Protein AF-K6YRW1-F1 (afdb_monomer_lite)

Sequence (52 aa):
MHCHVRGIAIGDMDEFYQANQFDLEEIISELVENEQWDENGVIHINAKSMEA

Structure (mmCIF, N/CA/C/O backbone):
data_AF-K6YRW1-F1
#
_entry.id   AF-K6YRW1-F1
#
loop_
_atom_site.group_PDB
_atom_site.id
_atom_site.type_symbol
_atom_site.label_atom_id
_atom_site.label_alt_id
_atom_site.label_comp_id
_atom_site.label_asym_id
_atom_site.label_entity_id
_atom_site.label_seq_id
_atom_site.pdbx_PDB_ins_code
_atom_site.Cartn_x
_atom_site.Cartn_y
_atom_site.Cartn_z
_atom_site.occupancy
_atom_site.B_iso_or_equiv
_atom_site.auth_seq_id
_atom_site.auth_comp_id
_atom_site.auth_asym_id
_atom_site.auth_atom_id
_atom_site.pdbx_PDB_model_num
ATOM 1 N N . MET A 1 1 ? -5.016 -8.466 6.685 1.00 65.88 1 MET A N 1
ATOM 2 C CA . MET A 1 1 ? -4.764 -7.138 6.100 1.00 65.88 1 MET A CA 1
ATOM 3 C C . MET A 1 1 ? -4.394 -7.371 4.648 1.00 65.88 1 MET A C 1
ATOM 5 O O . MET A 1 1 ? -3.446 -8.106 4.402 1.00 65.88 1 MET A O 1
ATOM 9 N N . HIS A 1 2 ? -5.194 -6.867 3.713 1.00 76.38 2 HIS A N 1
ATOM 10 C CA . HIS A 1 2 ? -4.929 -7.008 2.282 1.00 76.38 2 HIS A CA 1
ATOM 11 C C . HIS A 1 2 ? -4.557 -5.631 1.733 1.00 76.38 2 HIS A C 1
ATOM 13 O O . HIS A 1 2 ? -5.262 -4.657 1.990 1.00 76.38 2 HIS A O 1
ATOM 19 N N . CYS A 1 3 ? -3.437 -5.549 1.018 1.00 79.06 3 CYS A N 1
ATOM 20 C CA . CYS A 1 3 ? -2.979 -4.330 0.363 1.00 79.06 3 CYS A CA 1
ATOM 21 C C . CYS A 1 3 ? -2.948 -4.569 -1.145 1.00 79.06 3 CYS A C 1
ATOM 23 O O . CYS A 1 3 ? -2.428 -5.587 -1.607 1.00 79.06 3 CYS A O 1
ATOM 25 N N . HIS A 1 4 ? -3.533 -3.648 -1.906 1.00 85.69 4 HIS A N 1
ATOM 26 C CA . HIS A 1 4 ? -3.556 -3.687 -3.359 1.00 85.69 4 HIS A CA 1
ATOM 27 C C . HIS A 1 4 ? -2.786 -2.499 -3.921 1.00 85.69 4 HIS A C 1
ATOM 29 O O . HIS A 1 4 ? -3.276 -1.367 -3.902 1.00 85.69 4 HIS A O 1
ATOM 35 N N . VAL A 1 5 ? -1.621 -2.790 -4.495 1.00 82.38 5 VAL A N 1
ATOM 36 C CA . VAL A 1 5 ? -0.847 -1.824 -5.273 1.00 82.38 5 VAL A CA 1
ATOM 37 C C . VAL A 1 5 ? -1.350 -1.834 -6.717 1.00 82.38 5 VAL A C 1
ATOM 39 O O . VAL A 1 5 ? -1.466 -2.884 -7.350 1.00 82.38 5 VAL A O 1
ATOM 42 N N . ARG A 1 6 ? -1.712 -0.661 -7.234 1.00 84.94 6 ARG A N 1
ATOM 43 C CA . ARG A 1 6 ? -2.240 -0.450 -8.590 1.00 84.94 6 ARG A CA 1
ATOM 44 C C . ARG A 1 6 ? -1.334 0.509 -9.357 1.00 84.94 6 ARG A C 1
ATOM 46 O O . ARG A 1 6 ? -0.651 1.326 -8.756 1.00 84.94 6 ARG A O 1
ATOM 53 N N . GLY A 1 7 ? -1.383 0.453 -10.687 1.00 80.75 7 GLY A N 1
ATOM 54 C CA . GLY A 1 7 ? -0.676 1.410 -11.550 1.00 80.75 7 GLY A CA 1
ATOM 55 C C . GLY A 1 7 ? 0.690 0.957 -12.072 1.00 80.75 7 GLY A C 1
ATOM 56 O O . GLY A 1 7 ? 1.350 1.764 -12.713 1.00 80.75 7 GLY A O 1
ATOM 57 N N . ILE A 1 8 ? 1.061 -0.312 -11.870 1.00 83.94 8 ILE A N 1
ATOM 58 C CA . ILE A 1 8 ? 2.302 -0.935 -12.365 1.00 83.94 8 ILE A CA 1
ATOM 59 C C . ILE A 1 8 ? 1.925 -2.006 -13.387 1.00 83.94 8 ILE A C 1
ATOM 61 O O . ILE A 1 8 ? 0.917 -2.703 -13.214 1.00 83.94 8 ILE A O 1
ATOM 65 N N . ALA A 1 9 ? 2.712 -2.154 -14.451 1.00 83.88 9 ALA A N 1
ATOM 66 C CA . ALA A 1 9 ? 2.560 -3.302 -15.332 1.00 83.88 9 ALA A CA 1
ATOM 67 C C . ALA A 1 9 ? 3.010 -4.580 -14.607 1.00 83.88 9 ALA A C 1
ATOM 69 O O . ALA A 1 9 ? 3.942 -4.563 -13.811 1.00 83.88 9 ALA A O 1
ATOM 70 N N . ILE A 1 10 ? 2.374 -5.716 -14.902 1.00 79.75 10 ILE A N 1
ATOM 71 C CA . ILE A 1 10 ? 2.684 -6.990 -14.225 1.00 79.75 10 ILE A CA 1
ATOM 72 C C . ILE A 1 10 ? 4.170 -7.367 -14.377 1.00 79.75 10 ILE A C 1
ATOM 74 O O . ILE A 1 10 ? 4.744 -7.943 -13.460 1.00 79.75 10 ILE A O 1
ATOM 78 N N . GLY A 1 11 ? 4.792 -7.022 -15.511 1.00 85.06 11 GLY A N 1
ATOM 79 C CA . GLY A 1 11 ? 6.207 -7.302 -15.777 1.00 85.06 11 GLY A CA 1
ATOM 80 C C . GLY A 1 11 ? 7.193 -6.488 -14.935 1.00 85.06 11 GLY A C 1
ATOM 81 O O . GLY A 1 11 ? 8.298 -6.962 -14.707 1.00 85.06 11 GLY A O 1
ATOM 82 N N . ASP A 1 12 ? 6.774 -5.329 -14.426 1.00 86.12 12 ASP A N 1
ATOM 83 C CA . ASP A 1 12 ? 7.633 -4.399 -13.678 1.00 86.12 12 ASP A CA 1
ATOM 84 C C . ASP A 1 12 ? 7.390 -4.489 -12.163 1.00 86.12 12 ASP A C 1
ATOM 86 O O . ASP A 1 12 ? 7.975 -3.747 -11.378 1.00 86.12 12 ASP A O 1
ATOM 90 N N . MET A 1 13 ? 6.506 -5.400 -11.732 1.00 83.94 13 MET A N 1
ATOM 91 C CA . MET A 1 13 ? 6.097 -5.517 -10.333 1.00 83.94 13 MET A CA 1
ATOM 92 C C . MET A 1 13 ? 7.285 -5.843 -9.416 1.00 83.94 13 MET A C 1
ATO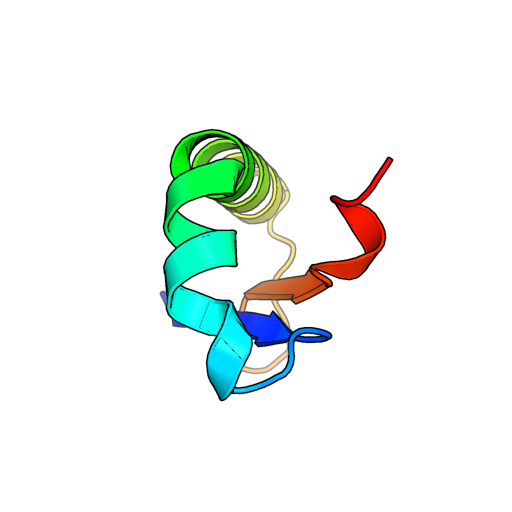M 94 O O . MET A 1 13 ? 7.413 -5.239 -8.357 1.00 83.94 13 MET A O 1
ATOM 98 N N . ASP A 1 14 ? 8.157 -6.769 -9.824 1.00 87.44 14 ASP A N 1
ATOM 99 C CA . ASP A 1 14 ? 9.294 -7.215 -9.008 1.00 87.44 14 ASP A CA 1
ATOM 100 C C . ASP A 1 14 ? 10.320 -6.086 -8.812 1.00 87.44 14 ASP A C 1
ATOM 102 O O . ASP A 1 14 ? 10.721 -5.794 -7.687 1.00 87.44 14 ASP A O 1
ATOM 106 N N . GLU A 1 15 ? 10.671 -5.385 -9.895 1.00 88.69 15 GLU A N 1
ATOM 107 C CA . GLU A 1 15 ? 11.595 -4.246 -9.859 1.00 88.69 15 GLU A CA 1
ATOM 108 C C . GLU A 1 15 ? 11.021 -3.087 -9.036 1.00 88.69 15 GLU A C 1
ATOM 110 O O . GLU A 1 15 ? 11.714 -2.528 -8.187 1.00 88.69 15 GLU A O 1
ATOM 115 N N . PHE A 1 16 ? 9.732 -2.779 -9.212 1.00 86.88 16 PHE A N 1
ATOM 116 C CA . PHE A 1 16 ? 9.054 -1.752 -8.429 1.00 86.88 16 PHE A CA 1
ATOM 117 C C . PHE A 1 16 ? 9.061 -2.073 -6.932 1.00 86.88 16 PHE A C 1
ATOM 119 O O . PHE A 1 16 ? 9.385 -1.198 -6.127 1.00 86.88 16 PHE A O 1
ATOM 126 N N . TYR A 1 17 ? 8.720 -3.308 -6.547 1.00 86.31 17 TYR A N 1
ATOM 127 C CA . TYR A 1 17 ? 8.728 -3.709 -5.140 1.00 86.31 17 TYR A CA 1
ATOM 128 C C . TYR A 1 17 ? 10.131 -3.649 -4.553 1.00 86.31 17 TYR A C 1
ATOM 130 O O . TYR A 1 17 ? 10.283 -3.152 -3.445 1.00 86.31 17 TYR A O 1
ATOM 138 N N . GLN A 1 18 ? 11.154 -4.107 -5.278 1.00 86.62 18 GLN A N 1
ATOM 139 C CA . GLN A 1 18 ? 12.533 -4.024 -4.796 1.00 86.62 18 GLN A CA 1
ATOM 140 C C . GLN A 1 18 ? 13.002 -2.573 -4.630 1.00 86.62 18 GLN A C 1
ATOM 142 O O . GLN A 1 18 ? 13.697 -2.265 -3.664 1.00 86.62 18 GLN A O 1
ATOM 147 N N . ALA A 1 19 ? 12.611 -1.680 -5.542 1.00 88.56 19 ALA A N 1
ATOM 148 C CA . ALA A 1 19 ? 12.994 -0.273 -5.495 1.00 88.56 19 ALA A CA 1
ATOM 149 C C . ALA A 1 19 ? 12.265 0.518 -4.396 1.00 88.56 19 ALA A C 1
ATOM 151 O O . ALA A 1 19 ? 12.862 1.413 -3.808 1.00 88.56 19 ALA A O 1
ATOM 152 N N . ASN A 1 20 ? 11.004 0.180 -4.108 1.00 88.12 20 ASN A N 1
ATOM 153 C CA . ASN A 1 20 ? 10.117 0.975 -3.251 1.00 88.12 20 ASN A CA 1
ATOM 154 C C . ASN A 1 20 ? 9.666 0.227 -1.988 1.00 88.12 20 ASN A C 1
ATOM 156 O O . ASN 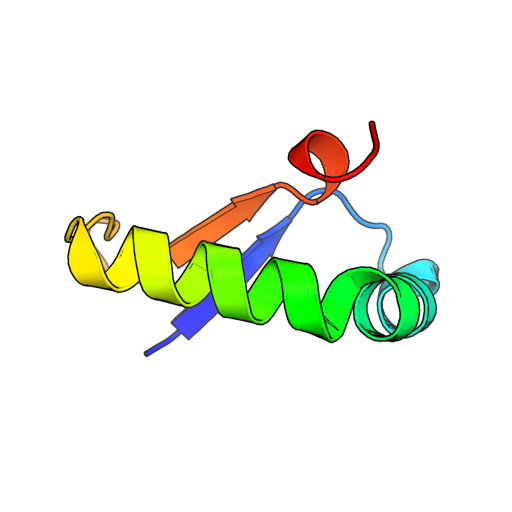A 1 20 ? 8.665 0.600 -1.384 1.00 88.12 20 ASN A O 1
ATOM 160 N N . GLN A 1 21 ? 10.338 -0.863 -1.599 1.00 86.44 21 GLN A N 1
ATOM 161 C CA . GLN A 1 21 ? 9.876 -1.722 -0.503 1.00 86.44 21 GLN A CA 1
ATOM 162 C C . GLN A 1 21 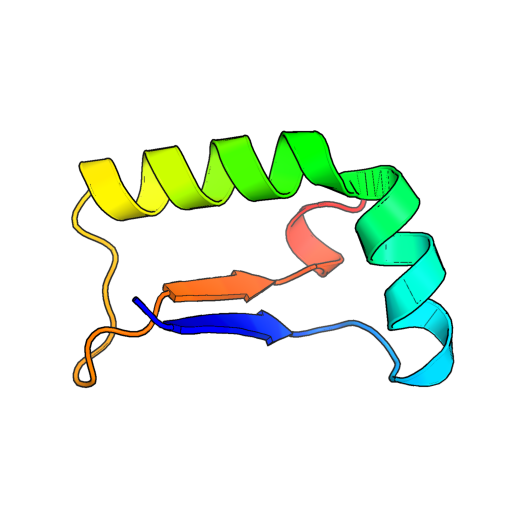? 9.672 -0.935 0.798 1.00 86.44 21 GLN A C 1
ATOM 164 O O . GLN A 1 21 ? 8.618 -1.037 1.420 1.00 86.44 21 GLN A O 1
ATOM 169 N N . PHE A 1 22 ? 10.669 -0.140 1.189 1.00 88.88 22 PHE A N 1
ATOM 170 C CA . PHE A 1 22 ? 10.633 0.618 2.438 1.00 88.88 22 PHE A CA 1
ATOM 171 C C . PHE A 1 22 ? 9.579 1.725 2.397 1.00 88.88 22 PHE A C 1
ATOM 173 O O . PHE A 1 22 ? 8.811 1.860 3.344 1.00 88.88 22 PHE A O 1
ATOM 180 N N . ASP A 1 23 ? 9.484 2.450 1.280 1.00 89.50 23 ASP A N 1
ATOM 181 C CA . ASP A 1 23 ? 8.457 3.472 1.072 1.00 89.50 23 ASP A CA 1
ATOM 182 C C . ASP A 1 23 ? 7.045 2.868 1.105 1.00 89.50 23 ASP A C 1
ATOM 184 O O . ASP A 1 23 ? 6.131 3.434 1.698 1.00 89.50 23 ASP A O 1
ATOM 188 N N . LEU A 1 24 ? 6.853 1.680 0.519 1.00 88.19 24 LEU A N 1
ATOM 189 C CA . LEU A 1 24 ? 5.581 0.960 0.584 1.00 88.19 24 LEU A CA 1
ATOM 190 C C . LEU A 1 24 ? 5.227 0.582 2.023 1.00 88.19 24 LEU A C 1
ATOM 192 O O . LEU A 1 24 ? 4.073 0.732 2.413 1.00 88.19 24 LEU A O 1
ATOM 196 N N . GLU A 1 25 ? 6.183 0.087 2.809 1.00 89.44 25 GLU A N 1
ATOM 197 C CA . GLU A 1 25 ? 5.954 -0.267 4.215 1.00 89.44 25 GLU A CA 1
ATOM 198 C C . GLU A 1 25 ? 5.615 0.963 5.075 1.00 89.44 25 GLU A C 1
ATOM 200 O O . GLU A 1 25 ? 4.729 0.881 5.933 1.00 89.44 25 GLU A O 1
ATOM 205 N N . GLU A 1 26 ? 6.257 2.106 4.817 1.00 90.75 26 GLU A N 1
ATOM 206 C CA . GLU A 1 26 ? 5.960 3.381 5.480 1.00 90.75 26 GLU A CA 1
ATOM 207 C C . GLU A 1 26 ? 4.544 3.863 5.139 1.00 90.75 26 GLU A C 1
ATOM 209 O O . GLU A 1 26 ? 3.722 4.040 6.039 1.00 90.75 26 GLU A O 1
ATOM 214 N N . ILE A 1 27 ? 4.205 3.930 3.847 1.00 89.94 27 ILE A N 1
ATOM 215 C CA . ILE A 1 27 ? 2.872 4.337 3.379 1.00 89.94 27 ILE A CA 1
ATOM 216 C C . ILE A 1 27 ? 1.790 3.400 3.919 1.00 89.94 27 ILE A C 1
ATOM 218 O O . ILE A 1 27 ? 0.730 3.854 4.348 1.00 89.94 27 ILE A O 1
ATOM 222 N N . ILE A 1 28 ? 2.022 2.082 3.906 1.00 88.94 28 ILE A N 1
ATOM 223 C CA . ILE A 1 28 ? 1.073 1.120 4.480 1.00 88.94 28 ILE A CA 1
ATOM 224 C C . ILE A 1 28 ? 0.860 1.437 5.958 1.00 88.94 28 ILE A C 1
ATOM 226 O O . ILE A 1 28 ? -0.288 1.490 6.390 1.00 88.94 28 ILE A O 1
ATOM 230 N N . SER A 1 29 ? 1.929 1.669 6.719 1.00 90.31 29 SER A N 1
ATOM 231 C CA . SER A 1 29 ? 1.829 1.969 8.150 1.00 90.31 29 SER A CA 1
ATOM 232 C C . SER A 1 29 ? 1.025 3.245 8.400 1.00 90.31 29 SER A C 1
ATOM 234 O O . SER A 1 29 ? 0.067 3.213 9.172 1.00 90.31 29 SER A O 1
ATOM 236 N N . GLU A 1 30 ? 1.302 4.320 7.661 1.00 91.69 30 GLU A N 1
ATOM 237 C CA . GLU A 1 30 ? 0.541 5.568 7.763 1.00 91.69 30 GLU A CA 1
ATOM 238 C C . GLU A 1 30 ? -0.943 5.377 7.414 1.00 91.69 30 GLU A C 1
ATOM 240 O O . GLU A 1 30 ? -1.824 5.902 8.097 1.00 91.69 30 GLU A O 1
ATOM 245 N N . LEU A 1 31 ? -1.256 4.615 6.363 1.00 90.50 31 LEU A N 1
ATOM 246 C CA . LEU A 1 31 ? -2.639 4.350 5.956 1.00 90.50 31 LEU A CA 1
ATOM 247 C C . LEU A 1 31 ? -3.383 3.495 6.992 1.00 90.50 31 LEU A C 1
ATOM 249 O O . LEU A 1 31 ? -4.566 3.732 7.242 1.00 90.50 31 LEU A O 1
ATOM 253 N N . VAL A 1 32 ? -2.693 2.540 7.622 1.00 90.19 32 VAL A N 1
ATOM 254 C CA . VAL A 1 32 ? -3.223 1.730 8.729 1.00 90.19 32 VAL A CA 1
ATOM 255 C C . VAL A 1 32 ? -3.536 2.609 9.938 1.00 90.19 32 VAL A C 1
ATOM 257 O O . VAL A 1 32 ? -4.631 2.509 10.490 1.00 90.19 32 VAL A O 1
ATOM 260 N N . GLU A 1 33 ? -2.600 3.470 10.341 1.00 91.56 33 GLU A N 1
ATOM 261 C CA . GLU A 1 33 ? -2.751 4.365 11.495 1.00 91.56 33 GLU A CA 1
ATOM 262 C C . GLU A 1 33 ? -3.866 5.398 11.295 1.00 91.56 33 GLU A C 1
ATOM 264 O O . GLU A 1 33 ? -4.584 5.721 12.238 1.00 91.56 33 GLU A O 1
ATOM 269 N N . ASN A 1 34 ? -4.057 5.870 10.062 1.00 91.56 34 ASN A N 1
ATOM 270 C CA . ASN A 1 34 ? -5.119 6.810 9.697 1.00 91.56 34 ASN A CA 1
ATOM 271 C C . ASN A 1 34 ? -6.457 6.135 9.348 1.00 91.56 34 ASN A C 1
ATOM 273 O O . ASN A 1 34 ? -7.360 6.792 8.819 1.00 91.56 34 ASN A O 1
ATOM 277 N N . GLU A 1 35 ? -6.571 4.827 9.588 1.00 89.94 35 GLU A N 1
ATOM 278 C CA . GLU A 1 35 ? -7.760 4.019 9.318 1.00 89.94 35 GLU A CA 1
ATOM 279 C C . GLU A 1 35 ? -8.287 4.162 7.872 1.00 89.94 35 GLU A C 1
ATOM 281 O O . GLU A 1 35 ? -9.493 4.120 7.617 1.00 89.94 35 GLU A O 1
ATOM 286 N N . GLN A 1 36 ? -7.377 4.332 6.904 1.00 88.38 36 GLN A N 1
ATOM 287 C CA . GLN A 1 36 ? -7.678 4.521 5.481 1.00 88.38 36 GLN A CA 1
ATOM 288 C C . GLN A 1 36 ? -7.985 3.181 4.799 1.00 88.38 36 GLN A C 1
ATOM 290 O O . GLN A 1 36 ? -7.238 2.684 3.953 1.00 88.38 36 GLN A O 1
ATOM 295 N N . TRP A 1 37 ? -9.107 2.590 5.188 1.00 89.56 37 TRP A N 1
ATOM 296 C CA . TRP A 1 37 ? -9.608 1.324 4.665 1.00 89.56 37 TRP A CA 1
ATOM 297 C C . TRP A 1 37 ? -10.741 1.549 3.665 1.00 89.56 37 TRP A C 1
ATOM 299 O O . TRP A 1 37 ? -11.552 2.462 3.828 1.00 89.56 37 TRP A O 1
ATOM 309 N N . ASP A 1 38 ? -10.844 0.687 2.654 1.00 88.88 38 ASP A N 1
ATOM 310 C CA . ASP A 1 38 ? -12.070 0.590 1.858 1.00 88.88 38 ASP A CA 1
ATOM 311 C C . ASP A 1 38 ? -13.182 -0.176 2.611 1.00 88.88 38 ASP A C 1
ATOM 313 O O . AS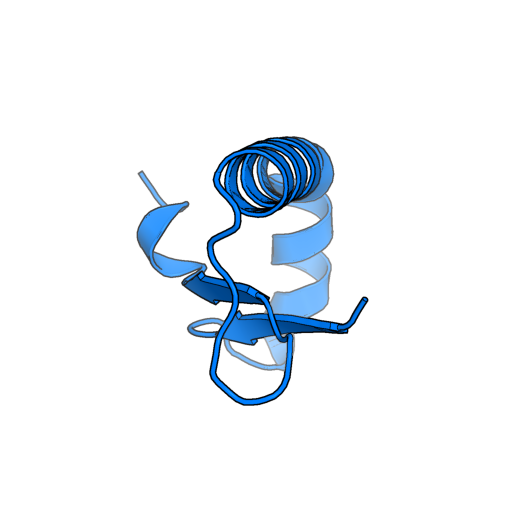P A 1 38 ? -12.985 -0.712 3.704 1.00 88.88 38 ASP A O 1
ATOM 317 N N . GLU A 1 39 ? -14.364 -0.270 1.996 1.00 89.06 39 GLU A N 1
ATOM 318 C CA . GLU A 1 39 ? -15.527 -1.004 2.520 1.00 89.06 39 GLU A CA 1
ATOM 319 C C . GLU A 1 39 ? -15.278 -2.508 2.774 1.00 89.06 39 GLU A C 1
ATOM 321 O O . GLU A 1 39 ? -16.020 -3.136 3.529 1.00 89.06 39 GLU A O 1
ATOM 326 N N . ASN A 1 40 ? -14.220 -3.080 2.190 1.00 88.62 40 ASN A N 1
ATOM 327 C CA . ASN A 1 40 ? -13.791 -4.467 2.358 1.00 88.62 40 ASN A CA 1
ATOM 328 C C . ASN A 1 40 ? -12.583 -4.615 3.304 1.00 88.62 40 ASN A C 1
ATOM 330 O O . ASN A 1 40 ? -12.086 -5.729 3.490 1.00 88.62 40 ASN A O 1
ATOM 334 N N . GLY A 1 41 ? -12.086 -3.525 3.900 1.00 85.25 41 GLY A N 1
ATOM 335 C CA . GLY A 1 41 ? -10.895 -3.548 4.753 1.00 85.25 41 GLY A CA 1
ATOM 336 C C . GLY A 1 41 ? -9.580 -3.672 3.974 1.00 85.25 41 GLY A C 1
ATOM 337 O O . GLY A 1 41 ? -8.609 -4.238 4.488 1.00 85.25 41 GLY A O 1
ATOM 338 N N . VAL A 1 42 ? -9.545 -3.197 2.725 1.00 88.88 42 VAL A N 1
ATOM 339 C CA . VAL A 1 42 ? -8.370 -3.226 1.846 1.00 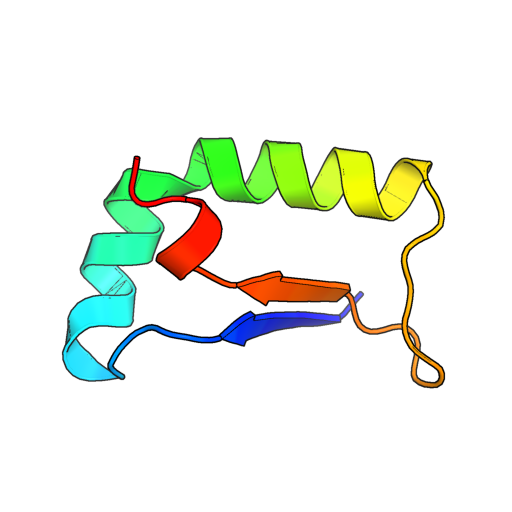88.88 42 VAL A CA 1
ATOM 340 C C . VAL A 1 42 ? -7.730 -1.842 1.770 1.00 88.88 42 VAL A C 1
ATOM 342 O O . VAL A 1 42 ? -8.419 -0.836 1.614 1.00 88.88 42 VAL A O 1
ATOM 345 N N . ILE A 1 43 ? -6.398 -1.798 1.827 1.00 89.44 43 ILE A N 1
ATOM 346 C CA . ILE A 1 43 ? -5.626 -0.580 1.551 1.00 89.44 43 ILE A CA 1
ATOM 347 C C . ILE A 1 43 ? -5.298 -0.534 0.061 1.00 89.44 43 ILE A C 1
ATOM 349 O O . ILE A 1 43 ? -4.798 -1.507 -0.512 1.00 89.44 43 ILE A O 1
ATOM 353 N N . HIS A 1 44 ? -5.573 0.602 -0.572 1.00 88.94 44 HIS A N 1
ATOM 354 C CA . HIS A 1 44 ? -5.285 0.832 -1.982 1.00 88.94 44 HIS A CA 1
ATOM 355 C C . HIS A 1 44 ? -4.130 1.812 -2.143 1.00 88.94 44 HIS A C 1
ATOM 357 O O . HIS A 1 44 ? -4.246 2.975 -1.770 1.00 88.94 44 HIS A O 1
ATOM 363 N N . ILE A 1 45 ? -3.045 1.350 -2.762 1.00 87.69 45 ILE A N 1
ATOM 364 C CA . ILE A 1 45 ? -1.858 2.162 -3.038 1.00 87.69 45 ILE A CA 1
ATOM 365 C C . ILE A 1 45 ? -1.728 2.330 -4.545 1.00 87.69 45 ILE A C 1
ATOM 367 O O . ILE A 1 45 ? -1.854 1.368 -5.304 1.00 87.69 45 ILE A O 1
ATOM 371 N N . ASN A 1 46 ? -1.495 3.558 -4.995 1.00 87.50 46 ASN A N 1
ATOM 372 C CA . ASN A 1 46 ? -1.206 3.843 -6.392 1.00 87.50 46 ASN A CA 1
ATOM 373 C C . ASN A 1 46 ? 0.300 4.031 -6.561 1.00 87.50 46 ASN A C 1
ATOM 375 O O . ASN A 1 46 ? 0.859 5.008 -6.077 1.00 87.50 46 ASN A O 1
ATOM 379 N N . ALA A 1 47 ? 0.943 3.120 -7.280 1.00 82.50 47 ALA A N 1
ATOM 380 C CA . ALA A 1 47 ? 2.377 3.160 -7.533 1.00 82.50 47 ALA A CA 1
ATOM 381 C C . ALA A 1 47 ? 2.823 4.431 -8.262 1.00 82.50 47 ALA A C 1
ATOM 383 O O . ALA A 1 47 ? 3.892 4.958 -7.985 1.00 82.50 47 ALA A O 1
ATOM 384 N N . LYS A 1 48 ? 1.962 4.992 -9.121 1.00 78.19 48 LYS A N 1
ATOM 385 C CA . LYS A 1 48 ? 2.241 6.260 -9.814 1.00 78.19 48 LYS A CA 1
ATOM 386 C C . LYS A 1 48 ? 2.317 7.465 -8.881 1.00 78.19 48 LYS A C 1
ATOM 388 O O . LYS A 1 48 ? 2.773 8.518 -9.295 1.00 78.19 48 LYS A O 1
ATOM 393 N N . SER A 1 49 ? 1.807 7.346 -7.657 1.00 76.06 49 SER A N 1
ATOM 394 C CA . SER A 1 49 ? 1.948 8.380 -6.629 1.00 76.06 49 SER A CA 1
ATOM 395 C C . SER A 1 49 ? 3.298 8.305 -5.909 1.00 76.06 49 SER A C 1
ATOM 397 O O . SER A 1 49 ? 3.590 9.189 -5.114 1.00 76.06 49 SER A O 1
ATOM 399 N N . MET A 1 50 ? 4.090 7.262 -6.179 1.00 74.38 50 MET A N 1
ATOM 400 C CA . MET A 1 50 ? 5.409 7.017 -5.588 1.00 74.38 50 MET A CA 1
ATOM 401 C C . MET A 1 50 ? 6.552 7.316 -6.569 1.00 74.38 50 MET A C 1
ATOM 403 O O . MET A 1 50 ? 7.687 7.515 -6.154 1.00 74.38 50 MET A O 1
ATOM 407 N N . GLU A 1 51 ? 6.254 7.390 -7.867 1.00 63.97 51 GLU A N 1
ATOM 408 C CA . GLU A 1 51 ? 7.173 7.905 -8.882 1.00 63.97 51 GLU A CA 1
ATOM 409 C C . GLU A 1 51 ? 7.167 9.444 -8.806 1.00 63.97 51 GLU A C 1
ATOM 411 O O . GLU A 1 51 ? 6.218 10.087 -9.258 1.00 63.97 51 GLU A O 1
ATOM 416 N N . ALA A 1 52 ? 8.180 10.021 -8.151 1.00 51.38 52 ALA A N 1
ATOM 417 C CA . ALA A 1 52 ? 8.372 11.470 -8.012 1.00 51.38 52 ALA A CA 1
ATOM 418 C C . ALA A 1 52 ? 8.667 12.183 -9.345 1.00 51.38 52 ALA A C 1
ATOM 420 O O . ALA A 1 52 ? 9.409 11.616 -10.182 1.00 51.38 52 ALA A O 1
#

Secondary structure (DSSP, 8-state):
-EEEEESS-GGGHHHHHHHHHHHHHHHHHHHHHTT---TTSEEEEEGGGT--

InterPro domains:
  IPR036692 Shew3726-like super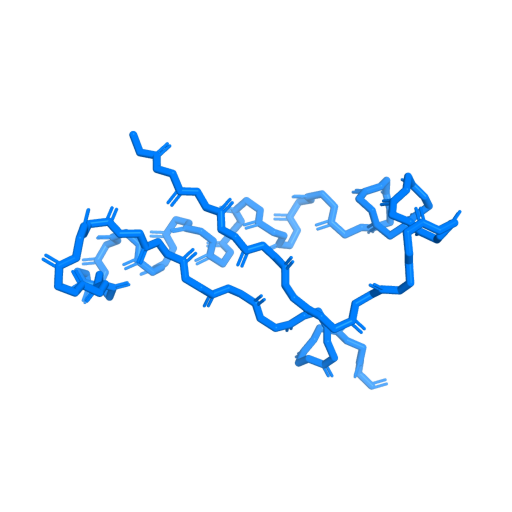family [G3DSA:3.30.160.140] (3-48)
  IPR036692 Shew3726-like superfamily [SSF160272] (1-46)

Radius of gyration: 11.11 Å; chains: 1; bounding box: 28×19×27 Å

pLDDT: mean 84.94, std 7.5, range [51.38, 91.69]

Organism: NCBI:txid1128912

Foldseek 3Di:
DAEDEDADDPVCVVVLCVVCVVVVVVVVVVCVVVVVADPVRYHYHYSVVVVD